Protein AF-A0A511YUA4-F1 (afdb_monomer)

Structure (mmCIF, N/CA/C/O backbone):
data_AF-A0A511YUA4-F1
#
_entry.id   AF-A0A511YUA4-F1
#
loop_
_atom_site.group_PDB
_atom_site.id
_atom_site.type_symbol
_atom_site.label_atom_id
_atom_site.label_alt_id
_atom_site.label_comp_id
_atom_site.label_asym_id
_atom_site.label_entity_id
_atom_site.label_seq_id
_atom_site.pdbx_PDB_ins_code
_atom_site.Cartn_x
_atom_site.Cartn_y
_atom_site.Cartn_z
_atom_site.occupancy
_atom_site.B_iso_or_equiv
_atom_site.auth_seq_id
_atom_site.auth_comp_id
_atom_site.auth_asym_id
_atom_site.auth_atom_id
_atom_site.pdbx_PDB_model_num
ATOM 1 N N . MET A 1 1 ? -12.660 4.735 57.966 1.00 51.06 1 MET A N 1
ATOM 2 C CA . MET A 1 1 ? -12.254 5.581 56.821 1.00 51.06 1 MET A CA 1
ATOM 3 C C . MET A 1 1 ? -12.185 4.690 55.590 1.00 51.06 1 MET A C 1
ATOM 5 O O . MET A 1 1 ? -11.298 3.855 55.506 1.00 51.06 1 MET A O 1
ATOM 9 N N . THR A 1 2 ? -13.177 4.777 54.706 1.00 51.53 2 THR A N 1
ATOM 10 C CA . THR A 1 2 ? -13.360 3.855 53.572 1.00 51.53 2 THR A CA 1
ATOM 11 C C . THR A 1 2 ? -12.649 4.415 52.341 1.00 51.53 2 THR A C 1
ATOM 13 O O . THR A 1 2 ? -13.018 5.484 51.858 1.00 51.53 2 THR A O 1
ATOM 16 N N . GLN A 1 3 ? -11.612 3.732 51.846 1.00 49.56 3 GLN A N 1
ATOM 17 C CA . GLN A 1 3 ? -10.923 4.119 50.612 1.00 49.56 3 GLN A CA 1
ATOM 18 C C . GLN A 1 3 ? -11.834 3.880 49.398 1.00 49.56 3 GLN A C 1
ATOM 20 O O . GLN A 1 3 ? -12.324 2.774 49.177 1.00 49.56 3 GLN A O 1
ATOM 25 N N . ARG A 1 4 ? -12.063 4.936 48.609 1.00 57.41 4 ARG A N 1
ATOM 26 C CA . ARG A 1 4 ? -12.729 4.879 47.301 1.00 57.41 4 ARG A CA 1
ATOM 27 C C . ARG A 1 4 ? -11.776 4.249 46.274 1.00 57.41 4 ARG A C 1
ATOM 29 O O . ARG A 1 4 ? -10.664 4.758 46.133 1.00 57.41 4 ARG A O 1
ATOM 36 N N . PRO A 1 5 ? -12.183 3.216 45.519 1.00 59.78 5 PRO A N 1
ATOM 37 C CA . PRO A 1 5 ? -11.399 2.744 44.386 1.00 59.78 5 PRO A CA 1
ATOM 38 C C . PRO A 1 5 ? -11.399 3.798 43.268 1.00 59.78 5 PRO A C 1
ATOM 40 O O . PRO A 1 5 ? -12.443 4.344 42.905 1.00 59.78 5 PRO A O 1
ATOM 43 N N . LEU A 1 6 ? -10.209 4.099 42.746 1.00 62.59 6 LEU A N 1
ATOM 44 C CA . LEU A 1 6 ? -10.005 4.975 41.592 1.00 62.59 6 LEU A CA 1
ATOM 45 C C . LEU A 1 6 ? -10.662 4.363 40.340 1.00 62.59 6 LEU A C 1
ATOM 47 O O . LEU A 1 6 ? -10.564 3.148 40.140 1.00 62.59 6 LEU A O 1
ATOM 51 N N . PRO A 1 7 ? -11.310 5.166 39.477 1.00 56.50 7 PRO A N 1
ATOM 52 C CA . PRO A 1 7 ? -11.879 4.658 38.240 1.00 56.50 7 PRO A CA 1
ATOM 53 C C 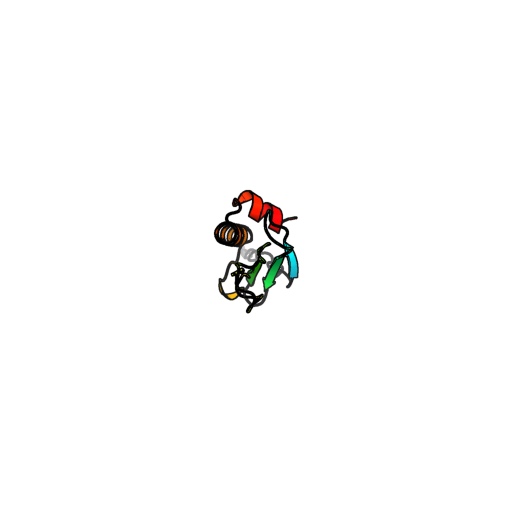. PRO A 1 7 ? -10.766 4.123 37.336 1.00 56.50 7 PRO A C 1
ATOM 55 O O . PRO A 1 7 ? -9.764 4.790 37.076 1.00 56.50 7 PRO A O 1
ATOM 58 N N . LYS A 1 8 ? -10.965 2.890 36.861 1.00 58.47 8 LYS A N 1
ATOM 59 C CA . LYS A 1 8 ? -10.151 2.232 35.838 1.00 58.47 8 LYS A CA 1
ATOM 60 C C . 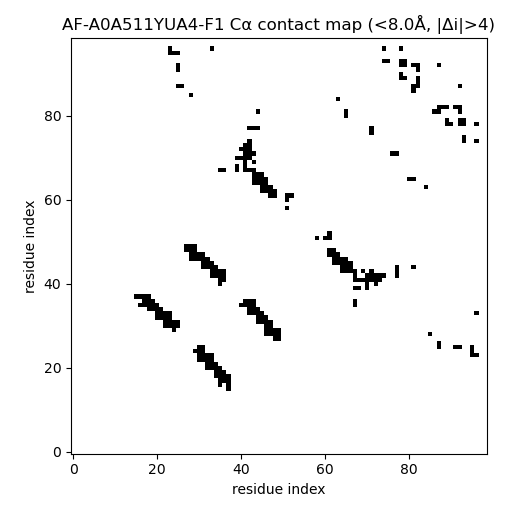LYS A 1 8 ? -10.103 3.172 34.632 1.00 58.47 8 LYS A C 1
ATOM 62 O O . LYS A 1 8 ? -11.132 3.401 34.002 1.00 58.47 8 LYS A O 1
ATOM 67 N N . SER A 1 9 ? -8.934 3.754 34.369 1.00 51.41 9 SER A N 1
ATOM 68 C CA . SER A 1 9 ? -8.703 4.629 33.220 1.00 51.41 9 SER A CA 1
ATOM 69 C C . SER A 1 9 ? -9.070 3.852 31.956 1.00 51.41 9 SER A C 1
ATOM 71 O O . SER A 1 9 ? -8.370 2.914 31.568 1.00 51.41 9 SER A O 1
ATOM 73 N N . ALA A 1 10 ? -10.233 4.155 31.380 1.00 60.53 10 ALA A N 1
ATOM 74 C CA . ALA A 1 10 ? -10.655 3.573 30.122 1.00 60.53 10 ALA A CA 1
ATOM 75 C C . ALA A 1 10 ? -9.700 4.116 29.060 1.00 60.53 10 ALA A C 1
ATOM 77 O O . ALA A 1 10 ? -9.693 5.315 28.781 1.00 60.53 10 ALA A O 1
ATOM 78 N N . ALA A 1 11 ? -8.852 3.243 28.513 1.00 57.28 11 ALA A N 1
ATOM 79 C CA . ALA A 1 11 ? -8.044 3.588 27.356 1.00 57.28 11 ALA A CA 1
ATOM 80 C C . ALA A 1 11 ? -8.976 4.180 26.284 1.00 57.28 11 ALA A C 1
ATOM 82 O O . ALA A 1 11 ? -10.064 3.630 26.074 1.00 57.28 11 ALA A O 1
ATOM 83 N N . PRO A 1 12 ? -8.604 5.296 25.632 1.00 49.38 12 PRO A N 1
ATOM 84 C CA . PRO A 1 12 ? -9.458 5.903 24.626 1.00 49.38 12 PRO A CA 1
ATOM 85 C C . PRO A 1 12 ? -9.769 4.847 23.569 1.00 49.38 12 PRO A C 1
ATOM 87 O O . PRO A 1 12 ? -8.856 4.198 23.048 1.00 49.38 12 PRO A O 1
ATOM 90 N N . ALA A 1 13 ? -11.057 4.644 23.287 1.00 57.34 13 ALA A N 1
ATOM 91 C CA . ALA A 1 13 ? -11.490 3.783 22.201 1.00 57.34 13 ALA A CA 1
ATOM 92 C C . ALA A 1 13 ? -10.763 4.255 20.937 1.00 57.34 13 ALA A C 1
ATOM 94 O O . ALA A 1 13 ? -10.995 5.372 20.469 1.00 57.34 13 ALA A O 1
ATOM 95 N N . ARG A 1 14 ? -9.821 3.448 20.429 1.00 60.16 14 ARG A N 1
ATOM 96 C CA . ARG A 1 14 ? -9.140 3.743 19.167 1.00 60.16 14 ARG A CA 1
ATOM 97 C C . ARG A 1 14 ? -10.241 3.922 18.132 1.00 60.16 14 ARG A C 1
ATOM 99 O O . ARG A 1 14 ? -10.978 2.976 17.860 1.00 60.16 14 ARG A O 1
ATOM 106 N N . ARG A 1 15 ? -10.397 5.141 17.608 1.00 62.78 15 ARG A N 1
ATOM 107 C CA . ARG A 1 15 ? -11.332 5.419 16.517 1.00 62.78 15 ARG A CA 1
ATOM 108 C C . ARG A 1 15 ? -10.934 4.469 15.388 1.00 62.78 15 ARG A C 1
ATOM 110 O O . ARG A 1 15 ? -9.821 4.582 14.876 1.00 62.78 15 ARG A O 1
ATOM 117 N N . ARG A 1 16 ? -11.775 3.469 15.092 1.00 69.31 16 ARG A N 1
ATOM 118 C CA . ARG A 1 16 ? -11.497 2.518 14.009 1.0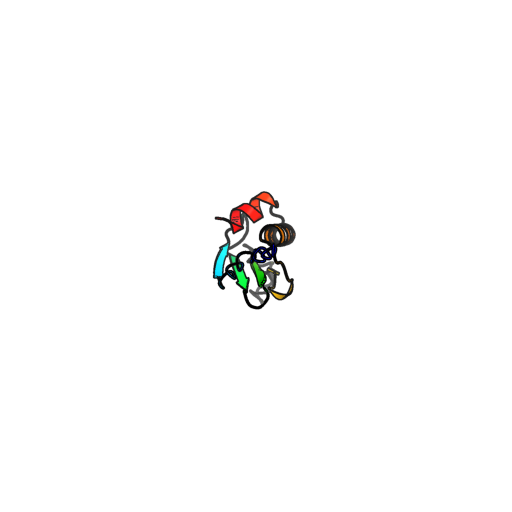0 69.31 16 ARG A CA 1
ATOM 119 C C . ARG A 1 16 ? -11.329 3.333 12.733 1.00 69.31 16 ARG A C 1
ATOM 121 O O . ARG A 1 16 ? -12.159 4.197 12.452 1.00 69.31 16 ARG A O 1
ATOM 128 N N . ALA A 1 17 ? -10.225 3.114 12.026 1.00 79.38 17 ALA A N 1
ATOM 129 C CA . ALA A 1 17 ? -10.001 3.779 10.754 1.00 79.38 17 ALA A CA 1
ATOM 130 C C . ALA A 1 17 ? -11.107 3.363 9.775 1.00 79.38 17 ALA A C 1
ATOM 132 O O . ALA A 1 17 ? -11.555 2.218 9.787 1.00 79.38 17 ALA A O 1
ATOM 133 N N . GLU A 1 18 ? -11.584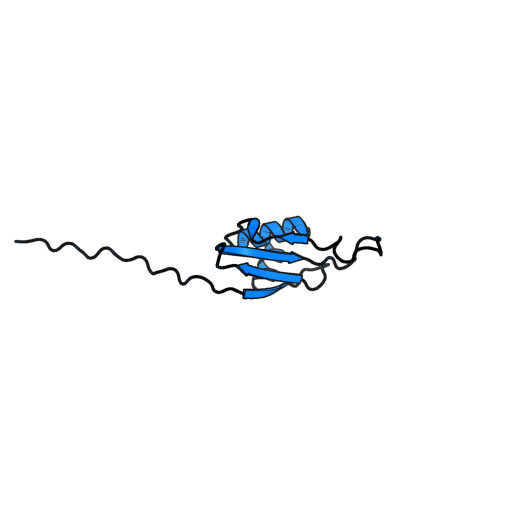 4.309 8.976 1.00 90.38 18 GLU A N 1
ATOM 134 C CA . GLU A 1 18 ? -12.624 4.063 7.979 1.00 90.38 18 GLU A CA 1
ATOM 135 C C . GLU A 1 18 ? -12.007 3.417 6.731 1.00 90.38 18 GLU A C 1
ATOM 137 O O . GLU A 1 18 ? -10.808 3.553 6.469 1.00 90.38 18 GLU A O 1
ATOM 142 N N . ARG A 1 19 ? -12.826 2.696 5.955 1.00 95.44 19 ARG A N 1
ATOM 143 C CA . ARG A 1 19 ? -12.404 2.183 4.647 1.00 95.44 19 ARG A CA 1
ATOM 144 C C . ARG A 1 19 ? -12.014 3.355 3.757 1.00 95.44 19 ARG A C 1
ATOM 146 O O . ARG A 1 19 ? -12.774 4.313 3.646 1.00 95.44 19 ARG A O 1
ATOM 153 N N . PHE A 1 20 ? -10.882 3.241 3.075 1.00 95.81 20 PHE A N 1
ATOM 154 C CA . PHE A 1 20 ? -10.499 4.212 2.060 1.00 95.81 20 PHE A CA 1
ATOM 155 C C . PHE A 1 20 ? -9.691 3.575 0.937 1.00 95.81 20 PHE A C 1
ATOM 157 O O . PHE A 1 20 ? -9.082 2.516 1.103 1.00 95.81 20 PHE A O 1
ATOM 164 N N . GLU A 1 21 ? -9.666 4.298 -0.175 1.00 97.50 21 GLU A N 1
ATOM 165 C CA . GLU A 1 21 ? -8.870 4.033 -1.360 1.00 97.50 21 GLU A CA 1
ATOM 166 C C . GLU A 1 21 ? -8.256 5.356 -1.830 1.00 97.50 21 GLU A C 1
ATOM 168 O O . GLU A 1 21 ? -8.904 6.404 -1.768 1.00 97.50 21 GLU A O 1
ATOM 173 N N . ARG A 1 22 ? -6.987 5.326 -2.230 1.00 97.12 22 ARG A N 1
ATOM 174 C CA . ARG A 1 22 ? -6.223 6.491 -2.672 1.00 97.12 22 ARG A CA 1
ATOM 175 C C . ARG A 1 22 ? -5.332 6.121 -3.843 1.00 97.12 22 ARG A C 1
ATOM 177 O O . ARG A 1 22 ? -4.793 5.015 -3.908 1.00 97.12 22 ARG A O 1
ATOM 184 N N . SER A 1 23 ? -5.129 7.089 -4.727 1.00 96.62 23 SER A N 1
ATOM 185 C CA . SER A 1 23 ? -4.138 6.983 -5.789 1.00 96.62 23 SER A CA 1
ATOM 186 C C . SER A 1 23 ? -2.735 6.845 -5.202 1.00 96.62 23 SER A C 1
ATOM 188 O O . SER A 1 23 ? -2.408 7.433 -4.170 1.00 96.62 23 SER A O 1
ATOM 190 N N . LEU A 1 24 ? -1.900 6.080 -5.891 1.00 96.56 24 LEU A N 1
ATOM 191 C CA . LEU A 1 24 ? -0.499 5.862 -5.578 1.00 96.56 24 LEU A CA 1
ATOM 192 C C . LEU A 1 24 ? 0.337 6.163 -6.820 1.00 96.56 24 LEU A C 1
ATOM 194 O O . LEU A 1 24 ? 0.206 5.496 -7.847 1.00 96.56 24 LEU A O 1
ATOM 198 N N . ALA A 1 25 ? 1.208 7.162 -6.716 1.00 95.12 25 ALA A N 1
ATOM 199 C CA . ALA A 1 25 ? 2.162 7.506 -7.762 1.00 95.12 25 ALA A CA 1
ATOM 200 C C . ALA A 1 25 ? 3.557 7.018 -7.360 1.00 95.12 25 ALA A C 1
ATOM 202 O O . ALA A 1 25 ? 4.099 7.449 -6.342 1.00 95.12 25 ALA A O 1
ATOM 203 N N . LEU A 1 26 ? 4.138 6.121 -8.158 1.00 94.19 26 LEU A N 1
ATOM 204 C CA . LEU A 1 26 ? 5.477 5.578 -7.934 1.00 94.19 26 LEU A CA 1
ATOM 205 C C . LEU A 1 26 ? 6.362 5.858 -9.159 1.00 94.19 26 LEU A C 1
ATOM 207 O O . LEU A 1 26 ? 5.895 5.711 -10.288 1.00 94.19 26 LEU A O 1
ATOM 211 N N . PRO A 1 27 ? 7.636 6.252 -8.978 1.00 91.12 27 PRO A N 1
ATOM 212 C CA . PRO A 1 27 ? 8.544 6.476 -10.101 1.00 91.12 27 PRO A CA 1
ATOM 213 C C . PRO A 1 27 ? 8.731 5.210 -10.945 1.00 91.12 27 PRO A C 1
ATOM 215 O O . PRO A 1 27 ? 9.060 4.161 -10.398 1.00 91.12 27 PRO A O 1
ATOM 218 N N . GLY A 1 28 ? 8.556 5.315 -12.266 1.00 89.12 28 GLY A N 1
ATOM 219 C CA . GLY A 1 28 ? 8.684 4.181 -13.194 1.00 89.12 28 GLY A CA 1
ATOM 220 C C . GLY A 1 28 ? 7.494 3.214 -13.192 1.00 89.12 28 GLY A C 1
ATOM 221 O O . GLY A 1 28 ? 7.602 2.117 -13.735 1.00 89.12 28 GLY A O 1
ATOM 222 N N . TRP A 1 29 ? 6.380 3.603 -12.569 1.00 91.69 29 TRP A N 1
ATOM 223 C CA . TRP A 1 29 ? 5.152 2.819 -12.488 1.00 91.69 29 TRP A CA 1
ATOM 224 C C . TRP A 1 29 ? 3.967 3.649 -12.969 1.00 91.69 29 TRP A C 1
ATOM 226 O O . TRP A 1 29 ? 3.915 4.866 -12.785 1.00 91.69 29 TRP A O 1
ATOM 236 N N . SER A 1 30 ? 2.988 2.966 -13.550 1.00 91.25 30 SER A N 1
ATOM 237 C CA . SER A 1 30 ? 1.718 3.577 -13.912 1.00 91.25 30 SER A CA 1
ATOM 238 C C . SER A 1 30 ? 0.897 3.918 -12.655 1.00 91.25 30 SER A C 1
ATOM 240 O O . SER A 1 30 ? 1.111 3.320 -11.589 1.00 91.25 30 SER A O 1
ATOM 242 N N . PRO A 1 31 ? -0.066 4.860 -12.752 1.00 92.19 31 PRO A N 1
ATOM 243 C CA . PRO A 1 31 ? -0.955 5.203 -11.647 1.00 92.19 31 PRO A CA 1
ATOM 244 C C . PRO A 1 31 ? -1.562 3.954 -11.004 1.00 92.19 31 PRO A C 1
ATOM 246 O O . PRO A 1 31 ? -2.225 3.149 -11.660 1.00 92.19 31 PRO A O 1
ATOM 249 N N . SER A 1 32 ? -1.276 3.800 -9.718 1.00 95.06 32 SER A N 1
ATOM 250 C CA . SER A 1 32 ? -1.597 2.637 -8.898 1.00 95.06 32 SER A CA 1
ATOM 251 C C . SER A 1 32 ? -2.565 3.045 -7.787 1.00 95.06 32 SER A C 1
ATOM 253 O O . SER A 1 32 ? -2.911 4.221 -7.659 1.00 95.06 32 SER A O 1
ATOM 255 N N . THR A 1 33 ? -2.984 2.093 -6.961 1.00 97.44 33 THR A N 1
ATOM 256 C CA . THR A 1 33 ? -3.970 2.342 -5.906 1.00 97.44 33 THR A CA 1
ATOM 257 C C . THR A 1 33 ? -3.538 1.692 -4.599 1.00 97.44 33 THR A C 1
ATOM 259 O O . THR A 1 33 ? -2.917 0.631 -4.597 1.00 97.44 33 THR A O 1
ATOM 262 N N . TRP A 1 34 ? -3.877 2.305 -3.469 1.00 98.19 34 TRP A N 1
ATOM 263 C CA . TRP A 1 34 ? -3.715 1.706 -2.149 1.00 98.19 34 TRP A CA 1
ATOM 264 C C . TRP A 1 34 ? -4.865 2.074 -1.222 1.00 98.19 34 TRP A C 1
ATOM 266 O O . TRP A 1 34 ? -5.612 3.020 -1.472 1.00 98.19 34 TRP A O 1
ATOM 276 N N . GLY A 1 35 ? -5.011 1.340 -0.126 1.00 97.56 35 GLY A N 1
ATOM 277 C CA . GLY A 1 35 ? -6.101 1.600 0.796 1.00 97.56 35 GLY A CA 1
ATOM 278 C C . GLY A 1 35 ? -6.011 0.845 2.106 1.00 97.56 35 GLY A C 1
ATOM 279 O O . GLY A 1 35 ? -4.998 0.223 2.437 1.00 97.56 35 GLY A O 1
ATOM 280 N N . TYR A 1 36 ? -7.113 0.906 2.847 1.00 97.25 36 TYR A N 1
ATOM 281 C CA . TYR A 1 36 ? -7.293 0.227 4.125 1.00 97.25 36 TYR A CA 1
ATOM 282 C C . TYR A 1 36 ? -8.650 -0.479 4.172 1.00 97.25 36 TYR A C 1
ATOM 284 O O . TYR A 1 36 ? -9.680 0.114 3.836 1.00 97.25 36 TYR A O 1
ATOM 292 N N . ASP A 1 37 ? -8.653 -1.741 4.600 1.00 95.75 37 ASP A N 1
ATOM 293 C CA . ASP A 1 37 ? -9.862 -2.511 4.875 1.00 95.75 37 ASP A CA 1
ATOM 294 C C . ASP A 1 37 ? -10.088 -2.603 6.398 1.00 95.75 37 ASP A C 1
ATOM 296 O O . ASP A 1 37 ? -9.336 -3.301 7.084 1.00 95.75 37 ASP A O 1
ATOM 300 N N . PRO A 1 38 ? -11.120 -1.940 6.954 1.00 94.50 38 PRO A N 1
ATOM 301 C CA . PRO A 1 38 ? -11.376 -1.937 8.393 1.00 94.50 38 PRO A CA 1
ATOM 302 C C . PRO A 1 38 ? -11.918 -3.266 8.925 1.00 94.50 38 PRO A C 1
ATOM 304 O O . PRO A 1 38 ? -11.910 -3.470 10.137 1.00 94.50 38 PRO A O 1
ATOM 307 N N . ALA A 1 39 ? -12.394 -4.166 8.055 1.00 93.06 39 ALA A N 1
ATOM 308 C CA . ALA A 1 39 ? -12.854 -5.489 8.473 1.00 93.06 39 ALA A CA 1
ATOM 309 C C . ALA A 1 39 ? -11.676 -6.400 8.853 1.00 93.06 39 ALA A C 1
ATOM 311 O O . ALA A 1 39 ? -11.770 -7.160 9.812 1.00 93.06 39 ALA A O 1
ATOM 312 N N . LEU A 1 40 ? -10.565 -6.281 8.121 1.00 93.69 40 LEU A N 1
ATOM 313 C CA . LEU A 1 40 ? -9.322 -7.025 8.356 1.00 93.69 40 LEU A CA 1
ATOM 314 C C . LEU A 1 40 ? -8.264 -6.197 9.094 1.00 93.69 40 LEU A C 1
ATOM 316 O O . LEU A 1 40 ? -7.152 -6.666 9.309 1.00 93.69 40 LEU A O 1
ATOM 320 N N . GLU A 1 41 ? -8.584 -4.945 9.418 1.00 94.50 41 GLU A N 1
ATOM 321 C CA . GLU A 1 41 ? -7.659 -3.947 9.955 1.00 94.50 41 GLU A CA 1
ATOM 322 C C . GLU A 1 41 ? -6.329 -3.864 9.179 1.00 94.50 41 GLU A C 1
ATOM 324 O O . GLU A 1 41 ? -5.253 -3.712 9.761 1.00 94.50 41 GLU A O 1
ATOM 329 N N . SER A 1 42 ? -6.405 -3.964 7.848 1.00 95.75 42 SER A N 1
ATOM 330 C CA . SER A 1 42 ? -5.246 -4.219 6.988 1.00 95.75 42 SER A CA 1
ATOM 331 C C . SER A 1 42 ? -5.141 -3.250 5.820 1.00 95.75 42 SER A C 1
ATOM 333 O O . SER A 1 42 ? -6.128 -2.901 5.172 1.00 95.75 42 SER A O 1
ATOM 335 N N . PHE A 1 43 ? -3.913 -2.840 5.530 1.00 97.50 43 PHE A N 1
ATOM 336 C CA . PHE A 1 43 ? -3.553 -2.059 4.360 1.00 97.50 43 PHE A CA 1
ATOM 337 C C . PHE A 1 43 ? -3.326 -2.954 3.139 1.00 97.50 43 PHE A C 1
ATOM 339 O O . PHE A 1 43 ? -2.882 -4.096 3.265 1.00 97.50 43 PHE A O 1
ATOM 346 N N . TRP A 1 44 ? -3.595 -2.412 1.955 1.00 98.06 44 TRP A N 1
ATOM 347 C CA . TRP A 1 44 ? -3.455 -3.108 0.675 1.00 98.06 44 TRP A CA 1
ATOM 348 C C . TRP A 1 44 ? -2.970 -2.152 -0.421 1.00 98.06 44 TRP A C 1
ATOM 350 O O . TRP A 1 44 ? -3.069 -0.931 -0.269 1.00 98.06 44 TRP A O 1
ATOM 360 N N . ALA A 1 45 ? -2.454 -2.703 -1.521 1.00 97.88 45 ALA A N 1
ATOM 361 C CA . ALA A 1 45 ? -2.108 -1.939 -2.720 1.00 97.88 45 ALA A CA 1
ATOM 362 C C . ALA A 1 45 ? -2.264 -2.769 -4.003 1.00 97.88 45 ALA A C 1
ATOM 364 O O . ALA A 1 45 ? -1.955 -3.958 -4.023 1.00 97.88 45 ALA A O 1
ATOM 365 N N . GLU A 1 46 ? -2.704 -2.120 -5.076 1.00 96.88 46 GLU A N 1
ATOM 366 C CA . GLU A 1 46 ? -2.724 -2.629 -6.448 1.00 96.88 46 GLU A CA 1
ATOM 367 C C . GLU A 1 46 ? -1.724 -1.812 -7.271 1.00 96.88 46 GLU A C 1
ATOM 369 O O . GLU A 1 46 ? -1.909 -0.609 -7.466 1.00 96.88 46 GLU A O 1
ATOM 374 N N . LEU A 1 47 ? -0.648 -2.454 -7.726 1.00 94.81 47 LEU A N 1
ATOM 375 C CA . LEU A 1 47 ? 0.489 -1.797 -8.367 1.00 94.81 47 LEU A CA 1
ATOM 376 C C . LEU A 1 47 ? 0.522 -2.127 -9.856 1.00 94.81 47 LEU A C 1
ATOM 378 O O . LEU A 1 47 ? 0.540 -3.299 -10.237 1.00 94.81 47 LEU A O 1
ATOM 382 N N . ARG A 1 48 ? 0.555 -1.096 -10.699 1.00 92.50 48 ARG A N 1
ATOM 383 C CA . ARG A 1 48 ? 0.506 -1.233 -12.158 1.00 92.50 48 ARG A CA 1
ATOM 384 C C . ARG A 1 48 ? 1.862 -0.886 -12.775 1.00 92.50 48 ARG A C 1
ATOM 386 O O . ARG A 1 48 ? 2.294 0.262 -12.648 1.00 92.50 48 ARG A O 1
ATOM 393 N N . PRO A 1 49 ? 2.550 -1.835 -13.427 1.00 87.75 49 PRO A N 1
ATOM 394 C CA . PRO A 1 49 ? 3.813 -1.540 -14.087 1.00 87.75 49 PRO A CA 1
ATOM 395 C C . PRO A 1 49 ? 3.562 -0.615 -15.279 1.00 87.75 49 PRO A C 1
ATOM 397 O O . PRO A 1 49 ? 2.532 -0.711 -15.941 1.00 87.75 49 PRO A O 1
ATOM 400 N N . ASP A 1 50 ? 4.508 0.283 -15.550 1.00 83.38 50 ASP A N 1
ATOM 401 C CA . ASP A 1 50 ? 4.386 1.257 -16.644 1.00 83.38 50 ASP A CA 1
ATOM 402 C C . ASP A 1 50 ? 4.501 0.619 -18.038 1.00 83.38 50 ASP A C 1
ATOM 404 O O . ASP A 1 50 ? 3.979 1.121 -19.029 1.00 83.38 50 ASP A O 1
ATOM 408 N N . ARG A 1 51 ? 5.154 -0.544 -18.109 1.00 72.25 51 ARG A N 1
ATOM 409 C CA . ARG A 1 51 ? 5.168 -1.406 -19.288 1.00 72.25 51 ARG A CA 1
ATOM 410 C C . ARG A 1 51 ? 4.642 -2.772 -18.890 1.00 72.25 51 ARG A C 1
ATOM 412 O O . ARG A 1 51 ? 5.178 -3.402 -17.980 1.00 72.25 51 ARG A O 1
ATOM 419 N N . VAL A 1 52 ? 3.601 -3.230 -19.577 1.00 63.75 52 VAL A N 1
ATOM 420 C CA . VAL A 1 52 ? 3.205 -4.638 -19.531 1.00 63.75 52 VAL A CA 1
ATOM 421 C C . VAL A 1 52 ? 4.350 -5.409 -20.190 1.00 63.75 52 VAL A C 1
ATOM 423 O O . VAL A 1 52 ? 4.733 -5.068 -21.308 1.00 63.75 52 VAL A O 1
ATOM 426 N N . ALA A 1 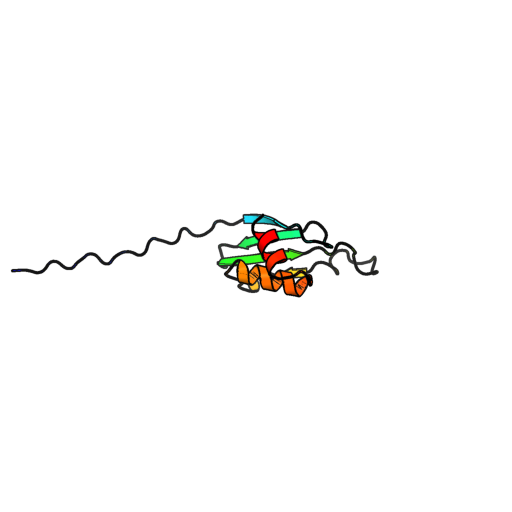53 ? 4.957 -6.369 -19.482 1.00 57.25 53 ALA A N 1
ATOM 427 C CA . ALA A 1 53 ? 5.931 -7.282 -20.089 1.00 57.25 53 ALA A CA 1
ATOM 428 C C . ALA A 1 53 ? 5.327 -7.866 -21.378 1.00 57.25 53 ALA A C 1
ATOM 430 O O . ALA A 1 53 ? 4.128 -8.123 -21.366 1.00 57.25 53 ALA A O 1
ATOM 431 N N . ASP A 1 54 ? 6.130 -8.017 -22.441 1.00 55.12 54 ASP A N 1
ATOM 432 C CA . ASP A 1 54 ? 5.776 -8.337 -23.844 1.00 55.12 54 ASP A CA 1
ATOM 433 C C . ASP A 1 54 ? 4.883 -9.591 -24.064 1.00 55.12 54 ASP A C 1
ATOM 435 O O . ASP A 1 54 ? 5.238 -10.520 -24.787 1.00 55.12 54 ASP A O 1
ATOM 439 N N . ASP A 1 55 ? 3.702 -9.634 -23.458 1.00 55.03 55 ASP A N 1
ATOM 440 C CA . ASP A 1 55 ? 2.675 -10.654 -23.615 1.00 55.03 55 ASP A CA 1
ATOM 441 C C . ASP A 1 55 ? 1.335 -9.942 -23.880 1.00 55.03 55 ASP A C 1
ATOM 443 O O . ASP A 1 55 ? 0.665 -9.480 -22.950 1.00 55.03 55 ASP A O 1
ATOM 447 N N . PRO A 1 56 ? 0.941 -9.792 -25.156 1.00 54.53 56 PRO A N 1
ATOM 448 C CA . PRO A 1 56 ? -0.235 -9.021 -25.553 1.00 54.53 56 PRO A CA 1
ATOM 449 C C . PRO A 1 56 ? -1.577 -9.662 -25.144 1.00 54.53 56 PRO A C 1
ATOM 451 O O . PRO A 1 56 ? -2.629 -9.103 -25.453 1.00 54.53 56 PRO A O 1
ATOM 454 N N . GLY A 1 57 ? -1.572 -10.826 -24.481 1.00 58.81 57 GLY A N 1
ATOM 455 C CA . GLY A 1 57 ? -2.779 -11.588 -24.151 1.00 58.81 57 GLY A CA 1
ATOM 456 C C . GLY A 1 57 ? -3.412 -11.308 -22.784 1.00 58.81 57 GLY A C 1
ATOM 457 O O . GLY A 1 57 ? -4.577 -11.660 -22.597 1.00 58.81 57 GLY A O 1
ATOM 458 N N . ASP A 1 58 ? -2.702 -10.696 -21.827 1.00 56.91 58 ASP A N 1
ATOM 459 C CA . ASP A 1 58 ? -3.229 -10.496 -20.467 1.00 56.91 58 ASP A CA 1
ATOM 460 C C 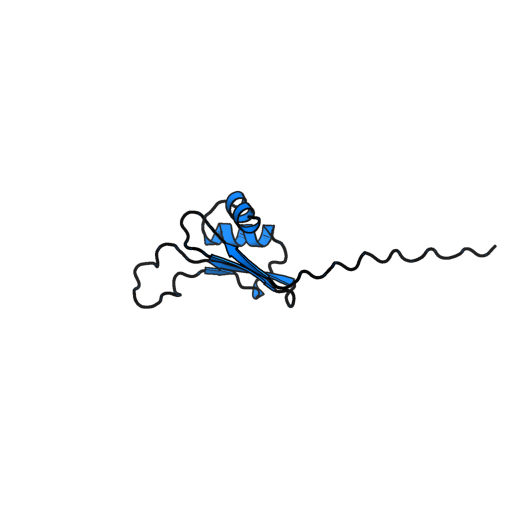. ASP A 1 58 ? -2.766 -9.169 -19.827 1.00 56.91 58 ASP A C 1
ATOM 462 O O . ASP A 1 58 ? -1.666 -9.090 -19.273 1.00 56.91 58 ASP A O 1
ATOM 466 N N . PRO A 1 59 ? -3.610 -8.118 -19.814 1.00 55.47 59 PRO A N 1
ATOM 467 C CA . PRO A 1 59 ? -3.268 -6.840 -19.187 1.00 55.47 59 PRO A CA 1
ATOM 468 C C . PRO A 1 59 ? -3.106 -6.933 -17.658 1.00 55.47 59 PRO A C 1
ATOM 470 O O . PRO A 1 59 ? -2.598 -5.994 -17.047 1.00 55.47 59 PRO A O 1
ATOM 473 N N . ARG A 1 60 ? -3.523 -8.039 -17.019 1.00 57.78 60 ARG A N 1
ATOM 474 C CA . ARG A 1 60 ? -3.386 -8.264 -15.571 1.00 57.78 60 ARG A CA 1
ATOM 475 C C . ARG A 1 60 ? -2.100 -8.993 -15.196 1.00 57.78 60 ARG A C 1
ATOM 477 O O . ARG A 1 60 ? -1.722 -8.935 -14.029 1.00 57.78 60 ARG A O 1
ATOM 484 N N . ARG A 1 61 ? -1.393 -9.623 -16.146 1.00 59.84 61 ARG A N 1
ATOM 485 C CA . ARG A 1 61 ? -0.136 -10.355 -15.870 1.00 59.84 61 ARG A CA 1
ATOM 486 C C . ARG A 1 61 ? 0.980 -9.475 -15.303 1.00 59.84 61 ARG A C 1
ATOM 488 O O . ARG A 1 61 ? 1.911 -10.002 -14.703 1.00 59.84 61 ARG A O 1
ATOM 495 N N . GLY A 1 62 ? 0.881 -8.154 -15.455 1.00 72.38 62 GLY A N 1
ATOM 496 C CA . GLY A 1 62 ? 1.824 -7.201 -14.870 1.00 72.38 62 GLY A CA 1
ATOM 497 C C . GLY A 1 62 ? 1.428 -6.659 -13.493 1.00 72.38 62 GLY A C 1
ATOM 498 O O . GLY A 1 62 ? 2.289 -6.150 -12.781 1.00 72.38 62 GLY A O 1
ATOM 499 N N . THR A 1 63 ? 0.153 -6.725 -13.102 1.00 86.38 63 THR A N 1
ATOM 500 C CA . THR A 1 63 ? -0.315 -6.065 -11.877 1.00 86.38 63 THR A CA 1
ATOM 501 C C . THR A 1 63 ? 0.151 -6.825 -10.641 1.00 86.38 63 THR A C 1
ATOM 503 O O . THR A 1 63 ? -0.158 -8.002 -10.466 1.00 86.38 63 THR A O 1
ATOM 506 N N . VAL A 1 64 ? 0.848 -6.135 -9.739 1.00 90.50 64 VAL A N 1
ATOM 507 C CA . VAL A 1 64 ? 1.249 -6.709 -8.453 1.00 90.50 64 VAL A CA 1
ATOM 508 C C . VAL A 1 64 ? 0.206 -6.353 -7.402 1.00 90.50 64 VAL A C 1
ATOM 510 O O . VAL A 1 64 ? 0.008 -5.180 -7.081 1.00 90.50 64 VAL A O 1
ATOM 513 N N . LEU A 1 65 ? -0.456 -7.372 -6.851 1.00 94.25 65 LEU A N 1
ATOM 514 C CA . LEU A 1 65 ? -1.433 -7.211 -5.779 1.00 94.25 65 LEU A CA 1
ATOM 515 C C . LEU A 1 65 ? -0.797 -7.495 -4.415 1.00 94.25 65 LEU A C 1
ATOM 517 O O . LEU A 1 65 ? -0.393 -8.617 -4.110 1.00 94.25 65 LEU A O 1
ATOM 521 N N . ILE A 1 66 ? -0.796 -6.484 -3.553 1.00 95.31 66 ILE A N 1
ATOM 522 C CA . ILE A 1 66 ? -0.576 -6.635 -2.118 1.00 95.31 66 ILE A CA 1
ATOM 523 C C . ILE A 1 66 ? -1.964 -6.713 -1.478 1.00 95.31 66 ILE A C 1
ATOM 525 O O . ILE A 1 66 ? -2.564 -5.685 -1.164 1.00 95.31 66 ILE A O 1
ATOM 529 N N . SER A 1 67 ? -2.493 -7.934 -1.342 1.00 94.50 67 SER A N 1
ATOM 530 C CA . SER A 1 67 ? -3.851 -8.157 -0.831 1.00 94.50 67 SER A CA 1
ATOM 531 C C . SER A 1 67 ? -3.988 -7.723 0.630 1.00 94.50 67 SER A C 1
ATOM 533 O O . SER A 1 67 ? -3.059 -7.846 1.429 1.00 94.50 67 SER A O 1
ATOM 535 N N . ARG A 1 68 ? -5.204 -7.316 0.999 1.00 91.62 68 ARG A N 1
ATOM 536 C CA . ARG A 1 68 ? -5.648 -7.147 2.391 1.00 91.62 68 ARG A CA 1
ATOM 537 C C . ARG A 1 68 ? -5.452 -8.408 3.244 1.00 91.62 68 ARG A C 1
ATOM 539 O O . ARG A 1 68 ? -5.247 -8.295 4.447 1.00 91.62 68 ARG A O 1
ATOM 546 N N . ASP A 1 69 ? -5.436 -9.588 2.623 1.00 92.44 69 ASP A N 1
ATOM 547 C CA . ASP A 1 69 ? -5.208 -10.874 3.300 1.00 92.44 69 ASP A CA 1
ATOM 548 C C . ASP A 1 69 ? -3.740 -11.087 3.705 1.00 92.44 69 ASP A C 1
ATOM 550 O O . ASP A 1 69 ? -3.432 -12.002 4.463 1.00 92.44 69 ASP A O 1
ATOM 554 N N . HIS A 1 70 ? -2.820 -10.224 3.256 1.00 91.38 70 HIS A N 1
ATOM 555 C CA . HIS A 1 70 ? -1.443 -10.203 3.761 1.00 91.38 70 HIS A CA 1
ATOM 556 C C . HIS A 1 70 ? -1.336 -9.623 5.181 1.00 91.38 70 HIS A C 1
ATOM 558 O O . HIS A 1 70 ? -0.245 -9.616 5.750 1.00 91.38 70 HIS A O 1
ATOM 564 N N . LEU A 1 71 ? -2.444 -9.129 5.752 1.00 95.19 71 LEU A N 1
ATOM 565 C CA . LEU A 1 71 ? -2.550 -8.645 7.130 1.00 95.19 71 LEU A CA 1
ATOM 566 C C . LEU A 1 71 ? -1.502 -7.590 7.508 1.00 95.19 71 LEU A C 1
ATOM 568 O O . LEU A 1 71 ? -0.950 -7.565 8.610 1.00 95.19 71 LEU A O 1
ATOM 572 N N . ILE A 1 72 ? -1.210 -6.691 6.569 1.00 95.25 72 ILE A N 1
ATOM 573 C CA . ILE A 1 72 ? -0.288 -5.585 6.796 1.00 95.25 72 ILE A CA 1
ATOM 574 C C . ILE A 1 72 ? -1.023 -4.511 7.597 1.00 95.25 72 ILE A C 1
ATOM 576 O O . ILE A 1 72 ? -1.747 -3.697 7.043 1.00 95.25 72 ILE A O 1
ATOM 580 N N . THR A 1 73 ? -0.824 -4.480 8.909 1.00 95.88 73 THR A N 1
ATOM 581 C CA . THR A 1 73 ? -1.574 -3.595 9.824 1.00 95.88 73 THR A CA 1
ATOM 582 C C . THR A 1 73 ? -0.947 -2.213 10.022 1.00 95.88 73 THR A C 1
ATOM 584 O O . THR A 1 73 ? -1.470 -1.384 10.766 1.00 95.88 73 THR A O 1
ATOM 587 N N . THR A 1 74 ? 0.190 -1.933 9.377 1.00 95.69 74 THR A N 1
ATOM 588 C CA . THR A 1 74 ? 0.914 -0.663 9.535 1.00 95.69 74 THR A CA 1
ATOM 589 C C . THR A 1 74 ? 1.312 -0.067 8.191 1.00 95.69 74 THR A C 1
ATOM 591 O O . THR A 1 74 ? 1.727 -0.783 7.278 1.00 95.69 74 THR A O 1
ATOM 594 N N . LEU A 1 75 ? 1.260 1.265 8.090 1.00 95.12 75 LEU A N 1
ATOM 595 C CA . LEU A 1 75 ? 1.660 1.979 6.876 1.00 95.12 75 LEU A CA 1
ATOM 596 C C . LEU A 1 75 ? 3.142 1.752 6.503 1.00 95.12 75 LEU A C 1
ATOM 598 O O . LEU A 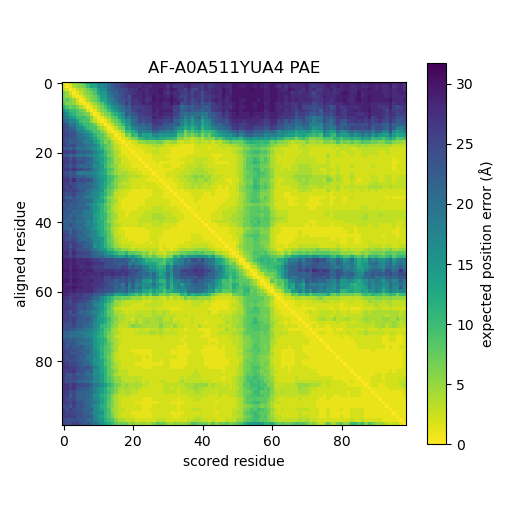1 75 ? 3.411 1.480 5.334 1.00 95.12 75 LEU A O 1
ATOM 602 N N . PRO A 1 76 ? 4.114 1.747 7.446 1.00 97.56 76 PRO A N 1
AT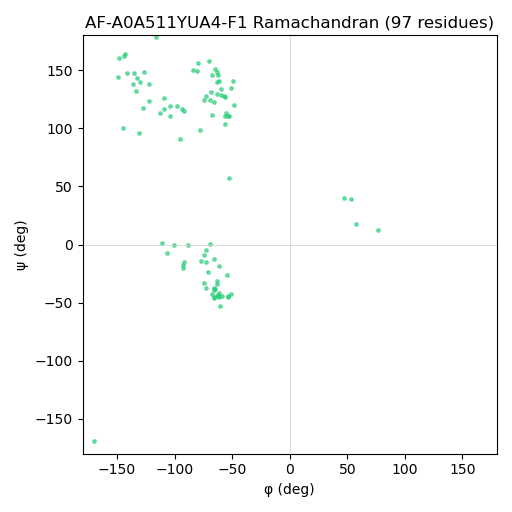OM 603 C CA . PRO A 1 76 ? 5.495 1.373 7.126 1.00 97.56 76 PRO A CA 1
ATOM 604 C C . PRO A 1 76 ? 5.643 -0.082 6.661 1.00 97.56 76 PRO A C 1
ATOM 606 O O . PRO A 1 76 ? 6.514 -0.386 5.847 1.00 97.56 76 PRO A O 1
ATOM 609 N N . GLY A 1 77 ? 4.795 -0.992 7.154 1.00 97.19 77 GLY A N 1
ATOM 610 C CA . GLY A 1 77 ? 4.736 -2.368 6.665 1.00 97.19 77 GLY A CA 1
ATOM 611 C C . GLY A 1 77 ? 4.329 -2.429 5.193 1.00 97.19 77 GLY A C 1
ATOM 612 O O . GLY A 1 77 ? 4.976 -3.129 4.412 1.00 97.19 77 GLY A O 1
ATOM 613 N N . LEU A 1 78 ? 3.321 -1.638 4.806 1.00 97.69 78 LEU A N 1
ATOM 614 C CA . LEU A 1 78 ? 2.878 -1.536 3.415 1.00 97.69 78 LEU A CA 1
ATOM 615 C C . LEU A 1 78 ? 3.967 -0.913 2.543 1.00 97.69 78 LEU A C 1
ATOM 617 O O . LEU A 1 78 ? 4.288 -1.469 1.498 1.00 97.69 78 LEU A O 1
ATOM 621 N N . ALA A 1 79 ? 4.593 0.174 3.002 1.00 97.88 79 ALA A N 1
ATOM 622 C CA . ALA A 1 79 ? 5.691 0.827 2.291 1.00 97.88 79 ALA A CA 1
ATOM 623 C C . ALA A 1 79 ? 6.821 -0.151 1.938 1.00 97.88 79 ALA A C 1
ATOM 625 O O . ALA A 1 79 ? 7.275 -0.172 0.800 1.00 97.88 79 ALA A O 1
ATOM 626 N N . ARG A 1 80 ? 7.225 -1.020 2.874 1.00 98.00 80 ARG A N 1
ATOM 627 C CA . ARG A 1 80 ? 8.243 -2.056 2.622 1.00 98.00 80 ARG A CA 1
ATOM 628 C C . ARG A 1 80 ? 7.780 -3.111 1.617 1.00 98.00 80 ARG A C 1
ATOM 630 O O . ARG A 1 80 ? 8.582 -3.604 0.830 1.00 98.00 80 ARG A O 1
ATOM 637 N N . ALA A 1 81 ? 6.507 -3.502 1.658 1.00 97.25 81 ALA A N 1
ATOM 638 C CA . ALA A 1 81 ? 5.955 -4.459 0.702 1.00 97.25 81 ALA A CA 1
ATOM 639 C C . ALA A 1 81 ? 5.905 -3.869 -0.717 1.00 97.25 81 ALA A C 1
ATOM 641 O O . ALA A 1 81 ? 6.306 -4.540 -1.668 1.00 97.25 81 ALA A O 1
ATOM 642 N N . VAL A 1 82 ? 5.498 -2.603 -0.840 1.00 96.88 82 VAL A N 1
ATOM 643 C CA . VAL A 1 82 ? 5.541 -1.841 -2.093 1.00 96.88 82 VAL A CA 1
ATOM 644 C C . VAL A 1 82 ? 6.980 -1.729 -2.587 1.00 96.88 82 VAL A C 1
ATOM 646 O O . VAL A 1 82 ? 7.254 -2.161 -3.698 1.00 96.88 82 VAL A O 1
ATOM 649 N N . ALA A 1 83 ? 7.910 -1.261 -1.750 1.00 96.44 83 ALA A N 1
ATOM 650 C CA . ALA A 1 83 ? 9.325 -1.108 -2.092 1.00 96.44 83 ALA A CA 1
ATOM 651 C C . ALA A 1 83 ? 9.951 -2.399 -2.637 1.00 96.44 83 ALA A C 1
ATOM 653 O O . ALA A 1 83 ? 10.609 -2.387 -3.673 1.00 96.44 83 ALA A O 1
ATOM 654 N N . ARG A 1 84 ? 9.683 -3.544 -1.998 1.00 95.25 84 ARG A N 1
ATOM 655 C CA . ARG A 1 84 ? 10.149 -4.850 -2.492 1.00 95.25 84 ARG A CA 1
ATOM 656 C C . ARG A 1 84 ? 9.530 -5.245 -3.829 1.00 95.25 84 ARG A C 1
ATOM 658 O O . ARG A 1 84 ? 10.217 -5.832 -4.656 1.00 95.25 84 ARG A O 1
ATOM 665 N N . SER A 1 85 ? 8.251 -4.941 -4.025 1.00 93.12 85 SER A N 1
ATOM 666 C CA . SER A 1 85 ? 7.509 -5.309 -5.236 1.00 93.12 85 SER A CA 1
ATOM 667 C C . SER A 1 85 ? 7.896 -4.451 -6.437 1.00 93.12 85 SER A C 1
ATOM 669 O O . SER A 1 85 ? 7.894 -4.932 -7.565 1.00 93.12 85 SER A O 1
ATOM 671 N N . THR A 1 86 ? 8.227 -3.183 -6.194 1.00 92.06 86 THR A N 1
ATOM 672 C CA . THR A 1 86 ? 8.498 -2.197 -7.244 1.00 92.06 86 THR A CA 1
ATOM 673 C C . THR A 1 86 ? 9.964 -1.839 -7.406 1.00 92.06 86 THR A C 1
ATOM 675 O O . THR A 1 86 ? 10.308 -1.104 -8.329 1.00 92.06 86 THR A O 1
ATOM 678 N N . GLN A 1 87 ? 10.816 -2.335 -6.506 1.00 92.62 87 GLN A N 1
ATOM 679 C CA . GLN A 1 87 ? 12.237 -1.998 -6.395 1.00 92.62 87 GLN A CA 1
ATOM 680 C C . GLN A 1 87 ? 12.510 -0.497 -6.190 1.00 92.62 87 GLN A C 1
ATOM 682 O O . GLN A 1 87 ? 13.638 -0.036 -6.362 1.00 92.62 87 GLN A O 1
ATOM 687 N N . VAL A 1 88 ? 11.503 0.279 -5.776 1.00 92.19 88 VAL A N 1
ATOM 688 C CA . VAL A 1 88 ? 11.718 1.653 -5.303 1.00 92.19 88 VAL A CA 1
ATOM 689 C C . VAL A 1 88 ? 12.202 1.614 -3.852 1.00 92.19 88 VAL A C 1
ATOM 691 O O . VAL A 1 88 ? 11.831 0.726 -3.092 1.00 92.19 88 VAL A O 1
ATOM 694 N N . GLY A 1 89 ? 13.016 2.581 -3.430 1.00 95.38 89 GLY A N 1
ATOM 695 C CA . GLY A 1 89 ? 13.494 2.627 -2.042 1.00 95.38 89 GLY A CA 1
ATOM 696 C C . GLY A 1 89 ? 12.365 2.817 -1.014 1.00 95.38 89 GLY A C 1
ATOM 697 O O . GLY A 1 89 ? 11.392 3.525 -1.279 1.00 95.38 89 GLY A O 1
ATOM 698 N N . ASP A 1 90 ? 12.529 2.259 0.192 1.00 95.38 90 ASP A N 1
ATOM 699 C CA . ASP A 1 90 ? 11.547 2.309 1.294 1.00 95.38 90 ASP A CA 1
ATOM 700 C C . ASP A 1 90 ? 11.040 3.726 1.605 1.00 95.38 90 ASP A C 1
ATOM 702 O O . ASP A 1 90 ? 9.845 3.940 1.813 1.00 95.38 90 ASP A O 1
ATOM 706 N N . VAL A 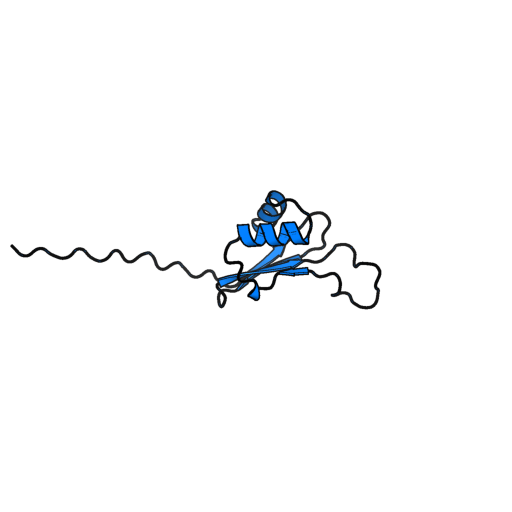1 91 ? 11.944 4.712 1.620 1.00 96.44 91 VAL A N 1
ATOM 707 C CA . VAL A 1 91 ? 11.599 6.119 1.884 1.00 96.44 91 VAL A CA 1
ATOM 708 C C . VAL A 1 91 ? 10.717 6.685 0.772 1.00 96.44 91 VAL A C 1
ATOM 710 O O . VAL A 1 91 ? 9.774 7.423 1.053 1.00 96.44 91 VAL A O 1
ATOM 713 N N . THR A 1 92 ? 10.995 6.329 -0.482 1.00 97.19 92 THR A N 1
ATOM 714 C CA . THR A 1 92 ? 10.197 6.741 -1.643 1.00 97.19 92 THR A CA 1
ATOM 715 C C . THR A 1 92 ? 8.805 6.122 -1.584 1.00 97.19 92 THR A C 1
ATOM 717 O O . THR A 1 92 ? 7.819 6.839 -1.740 1.00 97.19 92 THR A O 1
ATOM 720 N N . ALA A 1 93 ? 8.713 4.823 -1.283 1.00 96.38 93 ALA A N 1
ATOM 721 C CA . ALA A 1 93 ? 7.435 4.131 -1.132 1.00 96.38 93 ALA A CA 1
ATOM 722 C C . ALA A 1 93 ? 6.592 4.723 0.009 1.00 96.38 93 ALA A C 1
ATOM 724 O O . ALA A 1 93 ? 5.407 4.992 -0.174 1.00 96.38 93 ALA A O 1
ATOM 725 N N . LEU A 1 94 ? 7.199 4.984 1.173 1.00 97.12 94 LEU A N 1
ATOM 726 C CA . LEU A 1 94 ? 6.492 5.587 2.303 1.00 97.12 94 LEU A CA 1
ATOM 727 C C . LEU A 1 94 ? 5.989 6.995 1.969 1.00 97.12 94 LEU A C 1
ATOM 729 O O . LEU A 1 94 ? 4.837 7.300 2.259 1.00 97.12 94 LEU A O 1
ATOM 733 N N . ARG A 1 95 ? 6.819 7.827 1.325 1.00 97.31 95 ARG A N 1
ATOM 734 C CA . ARG A 1 95 ? 6.416 9.175 0.894 1.00 97.31 95 ARG A CA 1
ATOM 735 C C . ARG A 1 95 ? 5.226 9.127 -0.059 1.00 97.31 95 ARG A C 1
ATOM 737 O O . ARG A 1 95 ? 4.290 9.893 0.137 1.00 97.31 95 ARG A O 1
ATOM 744 N N . ALA A 1 96 ? 5.242 8.215 -1.029 1.00 96.19 96 ALA A N 1
ATOM 745 C CA . ALA A 1 96 ? 4.158 8.047 -1.994 1.00 96.19 96 ALA A CA 1
ATOM 746 C C . ALA A 1 96 ? 2.827 7.631 -1.337 1.00 96.19 96 ALA A C 1
ATOM 748 O O . ALA A 1 96 ? 1.767 8.069 -1.769 1.00 96.19 96 ALA A O 1
ATOM 749 N N . LEU A 1 97 ? 2.876 6.836 -0.263 1.00 96.00 97 LEU A N 1
ATOM 750 C CA . LEU A 1 97 ? 1.697 6.436 0.516 1.00 96.00 97 LEU A CA 1
ATOM 751 C C . LEU A 1 97 ? 1.178 7.535 1.459 1.00 96.00 97 LEU A C 1
ATOM 753 O O . LEU A 1 97 ? 0.087 7.416 2.003 1.00 96.00 97 LEU A O 1
ATOM 757 N N . THR A 1 98 ? 1.949 8.590 1.708 1.00 94.62 98 THR A N 1
ATOM 758 C CA . THR A 1 98 ? 1.550 9.699 2.598 1.00 94.62 98 THR A CA 1
ATOM 759 C C . THR A 1 98 ? 1.286 11.010 1.863 1.00 94.62 98 THR A C 1
ATOM 761 O O . THR A 1 98 ? 1.028 12.015 2.524 1.00 94.62 98 THR A O 1
ATOM 764 N N . ALA A 1 99 ? 1.407 10.999 0.534 1.00 87.94 99 ALA A N 1
ATOM 765 C CA . ALA A 1 99 ? 1.180 12.147 -0.336 1.00 87.94 99 ALA A CA 1
ATOM 766 C C . ALA A 1 99 ? -0.309 12.503 -0.474 1.00 87.94 99 ALA A C 1
ATOM 768 O O . ALA A 1 99 ? -1.173 11.626 -0.223 1.00 87.94 99 ALA A O 1
#

Radius of gyration: 19.61 Å; Cα contacts (8 Å, |Δi|>4): 152; chains: 1; bounding box: 27×24×82 Å

Secondary structure (DSSP, 8-state):
--PPPPP--------PPPPEEEEE--TTEEEEEEEEETTTTEEEEEEEESS--S-TT-TTTTPEEE-GGG-B-SHHHHHHHHHHHH---HHHHHHHHT-

pLDDT: mean 84.21, std 16.79, range [49.38, 98.19]

Sequence (99 aa):
MTQRPLPKSAAPARRRAERFERSLALPGWSPSTWGYDPALESFWAELRPDRVADDPGDPRRGTVLISRDHLITTLPGLARAVARSTQVGDVTALRALTA

Organism: NCBI:txid43671

Mean predicted aligned error: 9.47 Å

Nearest PDB structures (foldseek):
  8u2o-assembly1_B  TM=4.652E-01  e=6.943E+00  Plasmodium falciparum 3D7
  6fi6-assembly1_A  TM=4.350E-01  e=7.844E+00  Rattus norvegicus

Foldseek 3Di:
DDDDDDDDPDDPDPPQDDWDKDWFDAPQFDTWMKIADSVLLFIWIWTGGPDDPPDPPDSCVRIDTRDSVVSHNDLLSVLVVCCVSVVPDSVRSSVRSVD

Solvent-accessible surface area (backbone atoms only — not comparable to full-atom values): 5968 Å² total; per-residue (Å²): 137,84,84,78,83,77,79,79,80,73,72,77,79,75,77,75,66,71,69,48,77,43,80,29,66,49,94,87,37,33,84,22,38,33,36,36,41,56,91,67,54,8,36,32,35,44,41,33,52,62,64,68,67,100,52,98,86,47,90,63,80,48,50,48,73,44,50,45,88,70,55,29,67,40,70,70,55,44,14,47,54,49,11,69,74,69,72,46,55,51,69,58,34,40,50,34,74,70,107